Protein AF-A0A1V5JY57-F1 (afdb_monomer_lite)

Foldseek 3Di:
DPAPDWPPKDKDWDQDDDPSPDIDIDIDTDGHHDD

Radius of gyration: 14.47 Å; chains: 1; bounding box: 24×15×43 Å

pLDDT: mean 94.67, std 5.91, range [67.06, 98.12]

Secondary structure (DSSP, 8-state):
---SEEEEEEEEEEEESGGG-EEEEEEEEEEE---

Structure (mmCIF, N/CA/C/O backbone):
data_AF-A0A1V5JY57-F1
#
_entry.id   AF-A0A1V5JY57-F1
#
loop_
_atom_site.group_PDB
_atom_site.id
_atom_site.type_symbol
_atom_site.label_atom_id
_atom_site.label_alt_id
_atom_site.label_comp_id
_atom_site.label_asym_id
_atom_site.label_entity_id
_atom_site.label_seq_id
_atom_site.pdbx_PDB_ins_code
_atom_site.Cartn_x
_atom_site.Cartn_y
_atom_site.Cartn_z
_atom_site.occupancy
_atom_site.B_iso_or_equiv
_atom_site.auth_seq_id
_atom_site.auth_comp_id
_atom_site.auth_asym_id
_atom_site.auth_atom_id
_atom_site.pdbx_PDB_model_num
ATOM 1 N N . MET A 1 1 ? 11.172 11.338 -7.671 1.00 67.06 1 MET A N 1
ATOM 2 C CA . MET A 1 1 ? 11.100 9.916 -8.068 1.00 67.06 1 MET A CA 1
ATOM 3 C C . MET A 1 1 ? 10.792 9.726 -9.552 1.00 67.06 1 MET A C 1
ATOM 5 O O . MET A 1 1 ? 11.200 8.702 -10.062 1.00 67.06 1 MET A O 1
ATOM 9 N N . GLY A 1 2 ? 10.126 10.655 -10.260 1.00 91.38 2 GLY A N 1
ATOM 10 C CA . GLY A 1 2 ? 10.007 10.598 -11.735 1.00 91.38 2 GLY A CA 1
ATOM 11 C C . GLY A 1 2 ? 9.233 9.400 -12.310 1.00 91.38 2 GLY A C 1
ATOM 12 O O . GLY A 1 2 ? 9.158 9.266 -13.523 1.00 91.38 2 GLY A O 1
ATOM 13 N N . ALA A 1 3 ? 8.676 8.551 -11.447 1.00 94.75 3 ALA A N 1
ATOM 14 C CA . ALA A 1 3 ? 7.902 7.363 -11.774 1.00 94.75 3 ALA A CA 1
ATOM 15 C C . ALA A 1 3 ? 6.556 7.710 -12.429 1.00 94.75 3 ALA A C 1
ATOM 17 O O . ALA A 1 3 ? 5.944 8.722 -12.081 1.00 94.75 3 ALA A O 1
ATOM 18 N N . ASN A 1 4 ? 6.084 6.844 -13.329 1.00 96.00 4 ASN A N 1
ATOM 19 C CA . ASN A 1 4 ? 4.776 6.948 -13.990 1.00 96.00 4 ASN A CA 1
ATOM 20 C C . ASN A 1 4 ? 3.803 5.827 -13.584 1.00 96.00 4 ASN A C 1
ATOM 22 O O . ASN A 1 4 ? 2.632 5.880 -13.952 1.00 96.00 4 ASN A O 1
ATOM 26 N N . ALA A 1 5 ? 4.262 4.847 -12.802 1.00 96.75 5 ALA A N 1
ATOM 27 C CA . ALA A 1 5 ? 3.427 3.792 -12.250 1.00 96.75 5 ALA A CA 1
ATOM 28 C C . ALA A 1 5 ? 3.888 3.385 -10.843 1.00 96.75 5 ALA A C 1
ATOM 30 O O . ALA A 1 5 ? 5.051 3.560 -10.472 1.00 96.75 5 ALA A O 1
ATOM 31 N N . ILE A 1 6 ? 2.963 2.810 -10.071 1.00 96.81 6 ILE A N 1
ATOM 32 C CA . ILE A 1 6 ? 3.248 2.111 -8.815 1.00 96.81 6 ILE A CA 1
ATOM 33 C C . ILE A 1 6 ? 2.831 0.652 -8.999 1.00 96.81 6 ILE A C 1
ATOM 35 O O . ILE A 1 6 ? 1.701 0.382 -9.404 1.00 96.81 6 ILE A O 1
ATOM 39 N N . VAL A 1 7 ? 3.734 -0.281 -8.713 1.00 96.62 7 VAL A N 1
ATOM 40 C CA . VAL A 1 7 ? 3.489 -1.725 -8.827 1.00 96.62 7 VAL A CA 1
ATOM 41 C C . VAL A 1 7 ? 3.522 -2.400 -7.463 1.00 96.62 7 VAL A C 1
ATOM 43 O O . VAL A 1 7 ? 4.114 -1.872 -6.519 1.00 96.62 7 VAL A O 1
ATOM 46 N N . ALA A 1 8 ? 2.889 -3.577 -7.394 1.00 96.75 8 ALA A N 1
ATOM 47 C CA . ALA A 1 8 ? 2.730 -4.362 -6.169 1.00 96.75 8 ALA A CA 1
ATOM 48 C C . ALA A 1 8 ? 2.155 -3.514 -5.024 1.00 96.75 8 ALA A 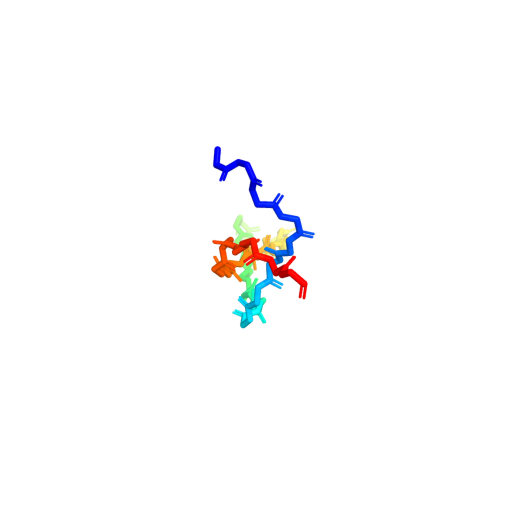C 1
ATOM 50 O O . ALA A 1 8 ? 2.733 -3.438 -3.944 1.00 96.75 8 ALA A O 1
ATOM 51 N N . VAL A 1 9 ? 1.050 -2.817 -5.316 1.00 97.69 9 VAL A N 1
ATOM 52 C CA . VAL A 1 9 ? 0.348 -2.029 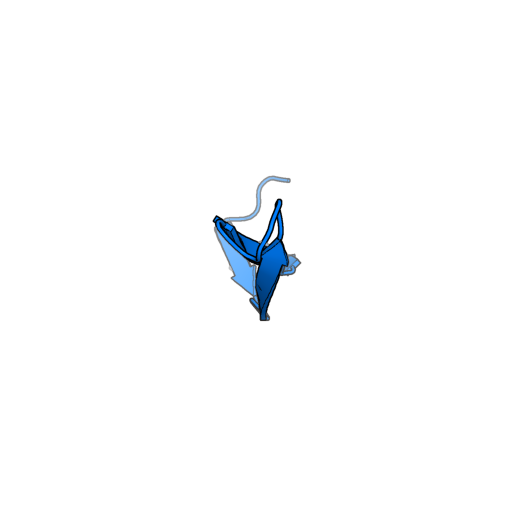-4.306 1.00 97.69 9 VAL A CA 1
ATOM 53 C C . VAL A 1 9 ? -0.289 -2.979 -3.306 1.00 97.69 9 VAL A C 1
ATOM 55 O O . VAL A 1 9 ? -1.033 -3.875 -3.707 1.00 97.69 9 VAL A O 1
ATOM 58 N N . ASP A 1 10 ? -0.014 -2.742 -2.032 1.00 98.12 10 ASP A N 1
ATOM 59 C CA . ASP A 1 10 ? -0.642 -3.424 -0.911 1.00 98.12 10 ASP A CA 1
ATOM 60 C C . ASP A 1 10 ? -1.421 -2.427 -0.051 1.00 98.12 10 ASP A C 1
ATOM 62 O O . ASP A 1 10 ? -1.091 -1.233 0.003 1.00 98.12 10 ASP A O 1
ATOM 66 N N . LEU A 1 11 ? -2.482 -2.924 0.579 1.00 97.62 11 LEU A N 1
ATOM 67 C CA . LEU A 1 11 ? -3.401 -2.147 1.396 1.00 97.62 11 LEU A CA 1
ATOM 68 C C . LEU A 1 11 ? -3.540 -2.785 2.771 1.00 97.62 11 LEU A C 1
ATOM 70 O O . LEU A 1 11 ? -4.119 -3.862 2.915 1.00 97.62 11 LEU A O 1
ATOM 74 N N . ASP A 1 12 ? -3.107 -2.038 3.778 1.00 97.69 12 ASP A N 1
ATOM 75 C CA . ASP A 1 12 ? -3.223 -2.428 5.173 1.00 97.69 12 ASP A CA 1
ATOM 76 C C . ASP A 1 12 ? -4.347 -1.654 5.854 1.00 97.69 12 ASP A C 1
ATOM 78 O O . ASP A 1 12 ? -4.512 -0.442 5.669 1.00 97.69 12 ASP A O 1
ATOM 82 N N . TYR A 1 13 ? -5.107 -2.370 6.680 1.00 96.25 13 TYR A N 1
ATOM 83 C CA . TYR A 1 13 ? -6.224 -1.834 7.445 1.00 96.25 13 TYR A CA 1
ATOM 84 C C . TYR A 1 13 ? -5.974 -2.059 8.925 1.00 96.25 13 TYR A C 1
ATOM 86 O O . TYR A 1 13 ? -5.859 -3.196 9.382 1.00 96.25 13 TYR A O 1
ATOM 94 N N . GLU A 1 14 ? -5.961 -0.973 9.685 1.00 96.62 14 GLU A N 1
ATOM 95 C CA . GLU A 1 14 ? -5.735 -1.031 11.121 1.00 96.62 14 GLU A CA 1
ATOM 96 C C . GLU A 1 14 ? -6.795 -0.228 11.861 1.00 96.62 14 GLU A C 1
ATOM 98 O O . GLU A 1 14 ? -7.018 0.959 11.612 1.00 96.62 14 GLU A O 1
ATOM 103 N N . THR A 1 15 ? -7.454 -0.886 12.808 1.00 96.06 15 THR A N 1
ATOM 104 C CA . THR A 1 15 ? -8.377 -0.221 13.722 1.00 96.06 15 THR A CA 1
ATOM 105 C C . THR A 1 15 ? -7.571 0.439 14.835 1.00 96.06 15 THR A C 1
ATOM 107 O O . THR A 1 15 ? -6.906 -0.241 15.617 1.00 96.06 15 THR A O 1
ATOM 110 N N . ILE A 1 16 ? -7.646 1.764 14.925 1.00 95.25 16 ILE A N 1
ATOM 111 C CA . ILE A 1 16 ? -6.882 2.577 15.874 1.00 95.25 16 ILE A CA 1
ATOM 112 C C . ILE A 1 16 ? -7.792 3.526 16.672 1.00 95.25 16 ILE A C 1
ATOM 114 O O . ILE A 1 16 ? -8.997 3.641 16.435 1.00 95.25 16 ILE A O 1
ATOM 118 N N . GLY A 1 17 ? -7.203 4.230 17.643 1.00 94.19 17 GLY A N 1
ATOM 119 C CA . GLY A 1 17 ? -7.913 5.177 18.506 1.00 94.19 17 GLY A CA 1
ATOM 120 C C . GLY A 1 17 ? -8.685 4.511 19.650 1.00 94.19 17 GLY A C 1
ATOM 121 O O . GLY A 1 17 ? -8.816 3.288 19.726 1.00 94.19 17 GLY A O 1
ATOM 122 N N . ALA A 1 18 ? -9.194 5.324 20.580 1.00 93.62 18 ALA A N 1
ATOM 123 C CA . ALA A 1 18 ? -9.951 4.813 21.721 1.00 93.62 18 ALA A CA 1
ATOM 124 C C . ALA A 1 18 ? -11.182 4.030 21.234 1.00 93.62 18 ALA A C 1
ATOM 126 O O . ALA A 1 18 ? -11.945 4.528 20.402 1.00 93.62 18 ALA A O 1
ATOM 127 N N . ASN A 1 19 ? -11.351 2.807 21.749 1.00 93.88 19 ASN A N 1
ATOM 128 C CA . ASN A 1 19 ? -12.415 1.866 21.380 1.00 93.88 19 ASN A CA 1
ATOM 129 C C . ASN A 1 19 ? -12.503 1.541 19.876 1.00 93.88 19 ASN A C 1
ATOM 131 O O . ASN A 1 19 ? -13.584 1.216 19.392 1.00 93.88 19 ASN A O 1
ATOM 135 N N . GLY A 1 20 ? -11.398 1.650 19.130 1.00 93.81 20 GLY A N 1
ATOM 136 C CA . GLY A 1 20 ? -11.397 1.377 17.691 1.00 93.81 20 GLY A CA 1
ATOM 137 C C . GLY A 1 20 ? -12.288 2.326 16.888 1.00 93.81 20 GLY A C 1
ATOM 138 O O . GLY A 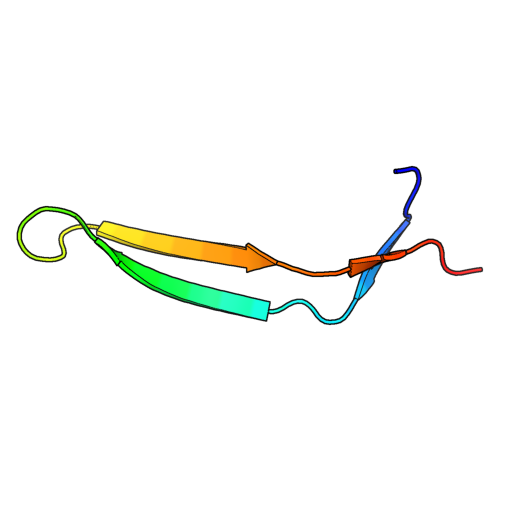1 20 ? -12.884 1.938 15.888 1.00 93.81 20 GLY A O 1
ATOM 139 N N . SER A 1 21 ? -12.413 3.569 17.357 1.00 96.69 21 SER A N 1
ATOM 140 C CA . SER A 1 21 ? -13.258 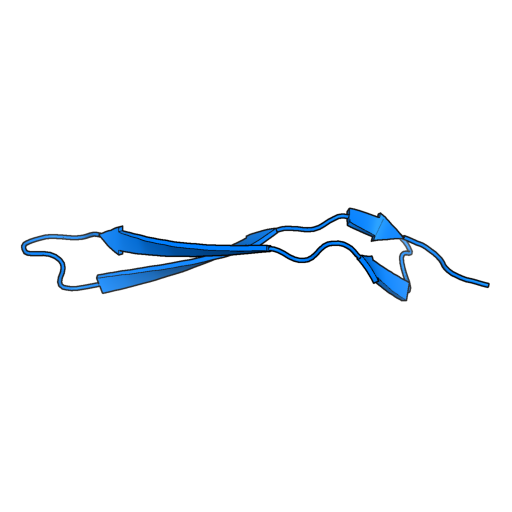4.604 16.749 1.00 96.69 21 SER A CA 1
ATOM 141 C C . SER A 1 21 ? -12.769 5.090 15.387 1.00 96.69 21 SER A C 1
ATOM 143 O O . SER A 1 21 ? -13.493 5.817 14.706 1.00 96.69 21 SER A O 1
ATOM 145 N N . MET A 1 22 ? -11.555 4.717 14.985 1.00 96.12 22 MET A N 1
ATOM 146 C CA . MET A 1 22 ? -10.965 5.124 13.721 1.00 96.12 22 MET A CA 1
ATOM 147 C C . MET A 1 22 ? -10.410 3.913 12.981 1.00 96.12 22 MET A C 1
ATOM 149 O O . MET A 1 22 ? -9.814 3.018 13.576 1.00 96.12 22 MET A O 1
ATOM 153 N N . LEU A 1 23 ? -10.581 3.921 11.664 1.00 95.06 23 LEU A N 1
ATOM 154 C CA . LEU A 1 23 ? -9.955 2.965 10.765 1.00 95.06 23 LEU A CA 1
ATOM 155 C C . LEU A 1 23 ? -8.876 3.700 9.974 1.00 95.06 23 LEU A C 1
ATOM 157 O O . LEU A 1 23 ? -9.177 4.633 9.228 1.00 95.06 23 LEU A O 1
ATOM 161 N N . MET A 1 24 ? -7.627 3.293 10.162 1.00 97.00 24 MET A N 1
ATOM 162 C CA . MET A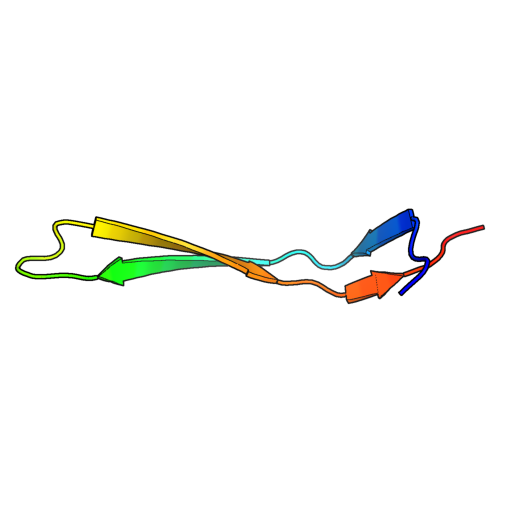 1 24 ? -6.506 3.736 9.351 1.00 97.00 24 MET A CA 1
ATOM 163 C C . MET A 1 24 ? -6.361 2.805 8.153 1.00 97.00 24 MET A C 1
ATOM 165 O O . MET A 1 24 ? -6.454 1.586 8.285 1.00 97.00 24 MET A O 1
ATOM 169 N N . VAL A 1 25 ? -6.125 3.403 6.988 1.00 96.75 25 VAL A N 1
ATOM 170 C CA . VAL A 1 25 ? -5.789 2.677 5.765 1.00 96.75 25 VAL A CA 1
ATOM 171 C C . VAL A 1 25 ? -4.430 3.168 5.296 1.00 96.75 25 VAL A C 1
ATOM 173 O O . VAL A 1 25 ? -4.246 4.371 5.098 1.00 96.75 25 VAL A O 1
ATOM 176 N N . SER A 1 26 ? -3.488 2.245 5.137 1.00 96.69 26 SER A N 1
ATOM 177 C CA . SER A 1 26 ? -2.163 2.513 4.584 1.00 96.69 26 SER A CA 1
ATOM 178 C C . SER A 1 26 ? -2.043 1.854 3.218 1.00 96.69 26 SER A C 1
ATOM 180 O O . SER A 1 26 ? -2.460 0.714 3.038 1.00 96.69 26 SER A O 1
ATOM 182 N N . ALA A 1 27 ? -1.476 2.579 2.256 1.00 97.31 27 ALA A N 1
ATOM 183 C CA . ALA A 1 27 ? -1.157 2.052 0.938 1.00 97.31 27 ALA A CA 1
ATOM 184 C C . ALA A 1 27 ? 0.355 2.115 0.732 1.00 97.31 27 ALA A C 1
ATOM 186 O O . ALA A 1 27 ? 0.964 3.176 0.896 1.00 97.31 27 ALA A O 1
ATOM 187 N N . SER A 1 28 ? 0.953 0.993 0.349 1.00 97.44 28 SER A N 1
ATOM 188 C CA . SER A 1 28 ? 2.381 0.904 0.046 1.00 97.44 28 SER A CA 1
ATOM 189 C C . SER A 1 28 ? 2.605 0.224 -1.303 1.00 97.44 28 SER A C 1
ATOM 191 O O . SER A 1 28 ? 1.725 -0.460 -1.812 1.00 97.44 28 SER A O 1
ATOM 193 N N . GLY A 1 29 ? 3.749 0.471 -1.938 1.00 97.25 29 GLY A N 1
ATOM 194 C CA . GLY A 1 29 ? 4.072 -0.093 -3.249 1.00 97.25 29 GLY A CA 1
ATOM 195 C C . GLY A 1 29 ? 5.397 0.433 -3.795 1.00 97.25 29 GLY A C 1
ATOM 196 O O . GLY A 1 29 ? 6.034 1.300 -3.192 1.00 97.25 29 GLY A O 1
ATOM 197 N N . THR A 1 30 ? 5.822 -0.084 -4.949 1.00 97.94 30 THR A N 1
ATOM 198 C CA . THR A 1 30 ? 7.096 0.296 -5.582 1.00 97.94 30 THR A CA 1
ATOM 199 C C . THR A 1 30 ? 6.864 1.269 -6.730 1.00 97.94 30 THR A C 1
ATOM 201 O O . THR A 1 30 ? 6.181 0.939 -7.698 1.00 97.94 30 THR A O 1
ATOM 204 N N . ALA A 1 31 ? 7.452 2.463 -6.645 1.00 97.69 31 ALA A N 1
ATOM 205 C CA . ALA A 1 31 ? 7.400 3.456 -7.714 1.00 97.69 31 ALA A CA 1
ATOM 206 C C . ALA A 1 31 ? 8.370 3.100 -8.852 1.00 97.69 31 ALA A C 1
ATOM 208 O O . ALA A 1 31 ? 9.565 2.936 -8.612 1.00 97.69 31 ALA A O 1
ATOM 209 N N . VAL A 1 32 ? 7.865 3.009 -10.084 1.00 96.44 32 VAL A N 1
ATOM 210 C CA . VAL A 1 32 ? 8.627 2.591 -11.273 1.00 96.44 32 VAL A CA 1
ATOM 211 C C . VAL A 1 32 ? 8.378 3.519 -12.467 1.00 96.44 32 VAL A C 1
ATOM 213 O O . VAL A 1 32 ? 7.343 4.184 -12.560 1.00 96.44 32 VAL A O 1
ATOM 216 N N . VAL A 1 33 ? 9.338 3.568 -13.391 1.00 97.19 33 VAL A N 1
ATOM 217 C CA . VAL A 1 33 ? 9.145 4.126 -14.737 1.00 97.19 33 VAL A CA 1
ATOM 218 C C . VAL A 1 33 ? 8.985 2.949 -15.687 1.00 97.19 33 VAL A C 1
ATOM 220 O O . VAL A 1 33 ? 9.855 2.083 -15.732 1.00 97.19 33 VAL A O 1
ATOM 223 N N . VAL A 1 34 ? 7.873 2.909 -16.407 1.00 89.19 34 VAL A N 1
ATOM 224 C CA . VAL A 1 34 ? 7.600 1.914 -17.449 1.00 89.19 34 VAL A CA 1
ATOM 225 C C . VAL A 1 34 ? 7.674 2.618 -18.802 1.00 89.19 34 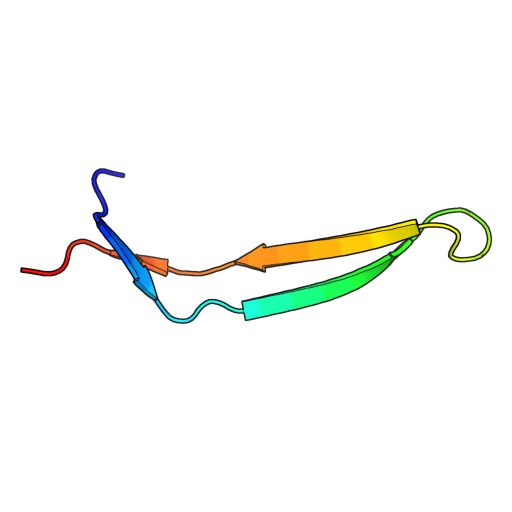VAL A C 1
ATOM 227 O O . VAL A 1 34 ? 7.123 3.716 -18.934 1.00 89.19 34 VAL A O 1
ATOM 230 N N . GLU A 1 35 ? 8.377 2.010 -19.757 1.00 77.94 35 GLU A N 1
ATOM 231 C CA . GLU A 1 35 ? 8.488 2.458 -21.157 1.00 77.94 35 GLU A CA 1
ATOM 232 C C . GLU A 1 35 ? 7.429 1.801 -22.049 1.00 77.94 35 GLU A C 1
ATOM 234 O O . GLU A 1 35 ? 7.120 0.606 -21.821 1.00 77.94 35 GLU A O 1
#

Sequence (35 aa):
MGANAIVAVDLDYETIGANGSMLMVSASGTAVVVE